Protein AF-A0A1M4TNA3-F1 (afdb_monomer_lite)

Secondary structure (DSSP, 8-state):
-PPPPP---TT----TTSPPEE--TT---SS--GGG-EEPPHHHHHHHHHHHHHHTTTT----HHHHHHHHHHHTT------

Foldseek 3Di:
DDDDDDEDCPLPDPDLQDADWDADPPDDDDDYCNVRTDRQDLVNQLVVLVVVQVVCVVPDHDDNVNSNVVSVVSVVRGPPDD

pLDDT: mean 73.23, std 9.73, range [37.88, 85.44]

Sequence (82 aa):
MAQRQDLTLKDVNFNCGGTVPYLDINYQQEGSVAGAFMPLSAEQNRQVLAQSARESRSHIHIPETSLQAAAQYFGQATCAGK

Structure (mmCIF, N/CA/C/O backbone):
data_AF-A0A1M4TNA3-F1
#
_entry.id   AF-A0A1M4TNA3-F1
#
loop_
_atom_site.group_PDB
_atom_site.id
_atom_site.type_symbol
_atom_site.label_atom_id
_atom_site.label_alt_id
_atom_site.label_comp_id
_atom_site.label_asym_id
_atom_site.label_entity_id
_atom_site.label_seq_id
_atom_site.pdbx_PDB_ins_code
_atom_site.Cartn_x
_atom_site.Cartn_y
_atom_site.Cartn_z
_atom_site.occupancy
_atom_site.B_iso_or_equiv
_atom_site.auth_seq_id
_atom_site.auth_comp_id
_atom_site.auth_asym_id
_atom_site.auth_atom_id
_atom_site.pdbx_PDB_model_num
ATOM 1 N N . MET A 1 1 ? -29.844 -18.368 7.060 1.00 43.91 1 MET A N 1
ATOM 2 C CA . MET A 1 1 ? -29.970 -16.962 6.622 1.00 43.91 1 MET A CA 1
ATOM 3 C C . MET A 1 1 ? -28.619 -16.309 6.850 1.00 43.91 1 MET A C 1
ATOM 5 O O . MET A 1 1 ? -28.161 -16.343 7.983 1.00 43.91 1 MET A O 1
ATOM 9 N N . ALA A 1 2 ? -27.937 -15.830 5.807 1.00 60.25 2 ALA A N 1
ATOM 10 C CA . ALA A 1 2 ? -26.685 -15.095 5.990 1.00 60.25 2 ALA A CA 1
ATOM 11 C C . ALA A 1 2 ? -27.031 -13.691 6.498 1.00 60.25 2 ALA A C 1
ATOM 13 O O . ALA A 1 2 ? -27.795 -12.973 5.852 1.00 60.25 2 ALA A O 1
ATOM 14 N N . GLN A 1 3 ? -26.549 -13.338 7.685 1.00 65.12 3 GLN A N 1
ATOM 15 C CA . GLN A 1 3 ? -26.770 -12.019 8.258 1.00 65.12 3 GLN A CA 1
ATOM 16 C C . GLN A 1 3 ? -25.953 -10.997 7.465 1.00 65.12 3 GLN A C 1
ATOM 18 O O . GLN A 1 3 ? -24.750 -11.170 7.277 1.00 65.12 3 GLN A O 1
ATOM 23 N N . ARG A 1 4 ? -26.618 -9.955 6.958 1.00 64.62 4 ARG A N 1
ATOM 24 C CA . ARG A 1 4 ? -25.950 -8.845 6.277 1.00 64.62 4 ARG A CA 1
ATOM 25 C C . ARG A 1 4 ? -25.100 -8.098 7.303 1.00 64.62 4 ARG A C 1
ATOM 27 O O . ARG A 1 4 ? -25.620 -7.679 8.333 1.00 64.62 4 ARG A O 1
ATOM 34 N N . GLN A 1 5 ? -23.809 -7.975 7.022 1.00 64.62 5 GLN A N 1
ATOM 35 C CA . GLN A 1 5 ? -22.876 -7.185 7.818 1.00 64.62 5 GLN A CA 1
ATOM 36 C C . GLN A 1 5 ? -22.760 -5.800 7.179 1.00 64.62 5 GLN A C 1
ATOM 38 O O . GLN A 1 5 ? -22.542 -5.697 5.970 1.00 64.62 5 GLN A O 1
ATOM 43 N N . ASP A 1 6 ? -22.938 -4.750 7.976 1.00 67.62 6 ASP A N 1
ATOM 44 C CA . ASP A 1 6 ? -22.814 -3.368 7.519 1.00 67.62 6 ASP A CA 1
ATOM 45 C C . ASP A 1 6 ? -21.425 -2.827 7.883 1.00 67.62 6 ASP A C 1
ATOM 47 O O . ASP A 1 6 ? -21.015 -2.853 9.042 1.00 67.62 6 ASP A O 1
ATOM 51 N N . LEU A 1 7 ? -20.698 -2.337 6.875 1.00 67.94 7 LEU A N 1
ATOM 52 C CA . LEU A 1 7 ? -19.364 -1.753 7.012 1.00 67.94 7 LEU A CA 1
ATOM 53 C C . LEU A 1 7 ? -19.466 -0.226 6.905 1.00 67.94 7 LEU A C 1
ATOM 55 O O . LEU A 1 7 ? -19.932 0.289 5.888 1.00 67.94 7 LEU A O 1
ATOM 59 N N . THR A 1 8 ? -19.004 0.508 7.920 1.00 70.25 8 THR A N 1
ATOM 60 C CA . THR A 1 8 ? -18.882 1.974 7.854 1.00 70.25 8 THR A CA 1
ATOM 61 C C . THR A 1 8 ? -17.429 2.391 7.649 1.00 70.25 8 THR A C 1
ATOM 63 O O . THR A 1 8 ? -16.545 1.987 8.399 1.00 70.25 8 THR A O 1
ATOM 66 N N . LEU A 1 9 ? -17.191 3.223 6.631 1.00 72.69 9 LEU A N 1
ATOM 67 C CA . LEU A 1 9 ? -15.881 3.804 6.303 1.00 72.69 9 LEU A CA 1
ATOM 68 C C . LEU A 1 9 ? -15.815 5.306 6.611 1.00 72.69 9 LEU A C 1
ATOM 70 O O . LEU A 1 9 ? -14.898 5.989 6.168 1.00 72.69 9 LEU A O 1
ATOM 74 N N . LYS A 1 10 ? -16.803 5.837 7.341 1.00 73.69 10 LYS A N 1
ATOM 75 C CA . LYS A 1 10 ? -16.975 7.279 7.576 1.00 73.69 10 LYS A CA 1
ATOM 76 C C . LYS A 1 10 ? -15.737 7.950 8.184 1.00 73.69 10 LYS A C 1
ATOM 78 O O . LYS A 1 10 ? -15.454 9.096 7.852 1.00 73.69 10 LYS A O 1
ATOM 83 N N . ASP A 1 11 ? -15.021 7.233 9.045 1.00 72.00 11 ASP A N 1
ATOM 84 C CA . ASP A 1 11 ? -13.869 7.760 9.781 1.00 72.00 11 ASP A CA 1
ATOM 85 C C . ASP A 1 11 ? -12.523 7.356 9.146 1.00 72.00 11 ASP A C 1
ATOM 87 O O . ASP A 1 11 ? -11.462 7.610 9.715 1.00 72.00 11 ASP A O 1
ATOM 91 N N . VAL A 1 12 ? -12.541 6.729 7.961 1.00 71.12 12 VAL A N 1
ATOM 92 C CA . VAL A 1 12 ? -11.322 6.361 7.232 1.00 71.12 12 VAL A CA 1
ATOM 93 C C . VAL A 1 12 ? -10.864 7.545 6.387 1.00 71.12 12 VAL A C 1
ATOM 95 O O . VAL A 1 12 ? -11.560 7.996 5.478 1.00 71.12 12 VAL A O 1
ATOM 98 N N . ASN A 1 13 ? -9.669 8.050 6.682 1.00 70.56 13 ASN A N 1
ATOM 99 C CA . ASN A 1 13 ? -9.075 9.147 5.933 1.00 70.56 13 ASN A CA 1
ATOM 100 C C . ASN A 1 13 ? -8.297 8.614 4.720 1.00 70.56 13 ASN A C 1
ATOM 102 O O . ASN A 1 13 ? -7.214 8.055 4.872 1.00 70.56 13 ASN A O 1
ATOM 106 N N . PHE A 1 14 ? -8.832 8.834 3.519 1.00 71.25 14 PHE A N 1
ATOM 107 C CA . PHE A 1 14 ? -8.183 8.487 2.248 1.00 71.25 14 PHE A CA 1
ATOM 108 C C . PHE A 1 14 ? -7.303 9.616 1.689 1.00 71.25 14 PHE A C 1
ATOM 110 O O . PHE A 1 14 ? -7.003 9.642 0.495 1.00 71.25 14 PHE A O 1
ATOM 117 N N . ASN A 1 15 ? -6.890 10.575 2.524 1.00 69.88 15 ASN A N 1
ATOM 118 C CA . ASN A 1 15 ? -5.975 11.617 2.088 1.00 69.88 15 ASN A CA 1
ATOM 119 C C . ASN A 1 15 ? -4.642 11.019 1.648 1.00 69.88 15 ASN A C 1
ATOM 121 O O . ASN A 1 15 ? -4.018 10.220 2.339 1.00 69.88 15 ASN A O 1
ATOM 125 N N . CYS A 1 16 ? -4.174 11.528 0.518 1.00 60.47 16 CYS A N 1
ATOM 126 C CA . CYS A 1 16 ? -2.951 11.115 -0.150 1.00 60.47 16 CYS A CA 1
ATOM 127 C C . CYS A 1 16 ? -1.700 11.209 0.769 1.00 60.47 16 CYS A C 1
ATOM 129 O O . CYS A 1 16 ? -0.758 10.440 0.640 1.00 60.47 16 CYS A O 1
ATOM 131 N N . GLY A 1 17 ? -1.681 12.122 1.746 1.00 56.91 17 GLY A N 1
ATOM 132 C CA . GLY A 1 17 ? -0.562 12.258 2.692 1.00 56.91 17 GLY A CA 1
ATOM 133 C C . GLY A 1 17 ? -0.493 11.195 3.801 1.00 56.91 17 GLY A C 1
ATOM 134 O O . GLY A 1 17 ? 0.457 11.213 4.579 1.00 56.91 17 GLY A O 1
ATOM 135 N N . GLY A 1 18 ? -1.497 10.321 3.919 1.00 60.59 18 GLY A N 1
ATOM 136 C CA . GLY A 1 18 ? -1.563 9.274 4.939 1.00 60.59 18 GLY A CA 1
ATOM 137 C C . GLY A 1 18 ? -1.092 7.913 4.431 1.00 60.59 18 GLY A C 1
ATOM 138 O O . GLY A 1 18 ? -1.059 7.649 3.231 1.00 60.59 18 GLY A O 1
ATOM 139 N N . THR A 1 19 ? -0.747 7.017 5.354 1.00 64.81 19 THR A N 1
ATOM 140 C CA . THR A 1 19 ? -0.465 5.623 5.003 1.00 64.81 19 THR A CA 1
ATOM 141 C C . THR A 1 19 ? -1.730 4.946 4.484 1.00 64.81 19 THR A C 1
ATOM 143 O O . THR A 1 19 ? -2.795 5.108 5.079 1.00 64.81 19 THR A O 1
ATOM 146 N N . VAL A 1 20 ? -1.615 4.165 3.403 1.00 69.31 20 VAL A N 1
ATOM 147 C CA . VAL A 1 20 ? -2.755 3.438 2.826 1.00 69.31 20 VAL A CA 1
ATOM 148 C C . VAL A 1 20 ? -3.358 2.506 3.888 1.00 69.31 20 VAL A C 1
ATOM 150 O O . VAL A 1 20 ? -2.643 1.631 4.395 1.00 69.31 20 VAL A O 1
ATOM 153 N N . PRO A 1 21 ? -4.645 2.686 4.238 1.00 72.25 21 PRO A N 1
ATOM 154 C CA . PRO A 1 21 ? -5.298 1.880 5.254 1.00 72.25 21 PRO A CA 1
ATOM 155 C C . PRO A 1 21 ? -5.624 0.486 4.696 1.00 72.25 21 PRO A C 1
ATOM 157 O O . PRO A 1 21 ? -6.204 0.344 3.621 1.00 72.25 21 PRO A O 1
ATOM 160 N N . TYR A 1 22 ? -5.256 -0.548 5.444 1.00 77.12 22 TYR A N 1
ATOM 161 C CA . TYR A 1 22 ? -5.501 -1.962 5.176 1.00 77.12 22 TYR A CA 1
ATOM 162 C C . TYR A 1 22 ? -6.391 -2.550 6.270 1.00 77.12 22 TYR A C 1
ATOM 164 O O . TYR A 1 22 ? -6.154 -2.315 7.453 1.00 77.12 22 TYR A O 1
ATOM 172 N N . LEU A 1 23 ? -7.386 -3.344 5.877 1.00 78.25 23 LEU A N 1
ATOM 173 C CA . LEU A 1 23 ? -8.227 -4.116 6.786 1.00 78.25 23 LEU A CA 1
ATOM 174 C C . LEU A 1 23 ? -8.102 -5.594 6.425 1.00 78.25 23 LEU A C 1
ATOM 176 O O . LEU A 1 23 ? -8.338 -5.973 5.277 1.00 78.25 23 LEU A O 1
ATOM 180 N N . ASP A 1 24 ? -7.757 -6.427 7.403 1.00 76.75 24 ASP A N 1
ATOM 181 C CA . ASP A 1 24 ? -7.840 -7.874 7.234 1.00 76.75 24 ASP A CA 1
ATOM 182 C C . ASP A 1 24 ? -9.309 -8.299 7.305 1.00 76.75 24 ASP A C 1
ATOM 184 O O . ASP A 1 24 ? -9.972 -8.111 8.319 1.00 76.75 24 ASP A O 1
ATOM 188 N N . ILE A 1 25 ? -9.826 -8.886 6.229 1.00 75.50 25 ILE A N 1
ATOM 189 C CA . ILE A 1 25 ? -11.216 -9.359 6.156 1.00 75.50 25 ILE A CA 1
ATOM 190 C C . ILE A 1 25 ? -11.499 -10.548 7.086 1.00 75.50 25 ILE A C 1
ATOM 192 O O . ILE A 1 25 ? -12.659 -10.861 7.342 1.00 75.50 25 ILE A O 1
ATOM 196 N N . ASN A 1 26 ? -10.456 -11.213 7.58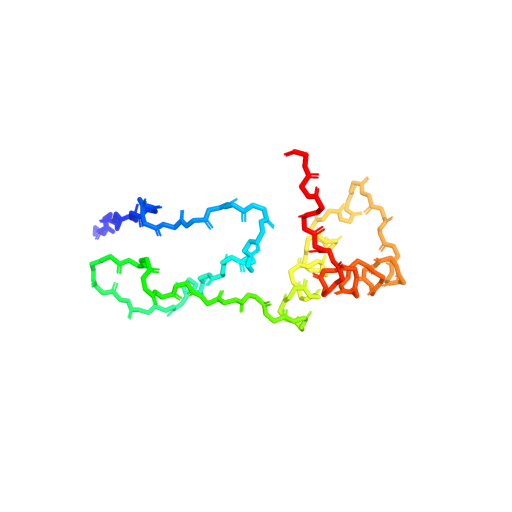8 1.00 78.75 26 ASN A N 1
ATOM 197 C CA . ASN A 1 26 ? -10.575 -12.265 8.595 1.00 78.75 26 ASN A CA 1
ATOM 198 C C . ASN A 1 26 ? -10.594 -11.695 10.020 1.00 78.75 26 ASN A C 1
ATOM 200 O O . ASN A 1 26 ? -10.800 -12.445 10.976 1.00 78.75 26 ASN A O 1
ATOM 204 N N . TYR A 1 27 ? -10.375 -10.385 10.177 1.00 74.75 27 TYR A N 1
ATOM 205 C CA . TYR A 1 27 ? -10.477 -9.713 11.459 1.00 74.75 27 TYR A CA 1
ATOM 206 C C . TYR A 1 27 ? -11.937 -9.673 11.909 1.00 74.75 27 TYR A C 1
ATOM 208 O O . TYR A 1 27 ? -12.799 -9.077 11.263 1.00 74.75 27 TYR A O 1
ATOM 216 N N . GLN A 1 28 ? -12.221 -10.334 13.029 1.00 76.00 28 GLN A N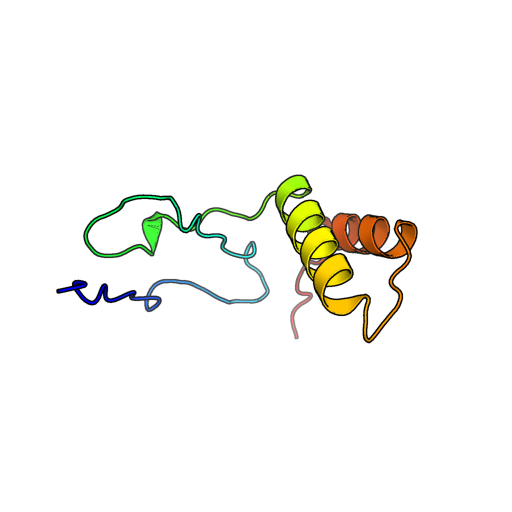 1
ATOM 217 C CA . GLN A 1 28 ? -13.557 -10.368 13.608 1.00 76.00 28 GLN A CA 1
ATOM 218 C C . GLN A 1 28 ? -13.729 -9.191 14.565 1.00 76.00 28 GLN A C 1
ATOM 220 O O . GLN A 1 28 ? -13.107 -9.147 15.625 1.00 76.00 28 GLN A O 1
ATOM 225 N N . GLN A 1 29 ? -14.598 -8.254 14.197 1.00 71.50 29 GLN A N 1
ATOM 226 C CA . GLN A 1 29 ? -15.004 -7.153 15.060 1.00 71.50 29 GLN A CA 1
ATOM 227 C C . GLN A 1 29 ? -16.501 -6.887 14.909 1.00 71.50 29 GLN A C 1
ATOM 229 O O . GLN A 1 29 ? -17.038 -6.893 13.803 1.00 71.50 29 GLN A O 1
ATOM 234 N N . GLU A 1 30 ? -17.168 -6.615 16.027 1.00 72.69 30 GLU A N 1
ATOM 235 C CA . GLU A 1 30 ? -18.542 -6.121 16.043 1.00 72.69 30 GLU A CA 1
ATOM 236 C C . GLU A 1 30 ? -18.545 -4.583 16.096 1.00 72.69 30 GLU A C 1
ATOM 238 O O . GLU A 1 30 ? -17.849 -3.972 16.911 1.00 72.69 30 GLU A O 1
ATOM 243 N N . GLY A 1 31 ? -19.327 -3.938 15.224 1.00 71.81 31 GLY A N 1
ATOM 244 C CA . GLY A 1 31 ? -19.456 -2.477 15.172 1.00 71.81 31 GLY A CA 1
ATOM 245 C C . GLY A 1 31 ? -18.520 -1.792 14.166 1.00 71.81 31 GLY A C 1
ATOM 246 O O . GLY A 1 31 ? -18.301 -2.289 13.066 1.00 71.81 31 GLY A O 1
ATOM 247 N N . SER A 1 32 ? -18.025 -0.594 14.501 1.00 71.69 32 SER A N 1
ATOM 248 C CA . SER A 1 32 ? -17.209 0.216 13.580 1.00 71.69 32 SER A CA 1
ATOM 249 C C . SER A 1 32 ? -15.809 -0.372 13.381 1.00 71.69 32 SER A C 1
ATOM 251 O O . SER A 1 32 ? -15.039 -0.479 14.334 1.00 71.69 32 SER A O 1
ATOM 253 N N . VAL A 1 33 ? -15.449 -0.660 12.128 1.00 74.00 33 VAL A N 1
ATOM 254 C CA . VAL A 1 33 ? -14.119 -1.161 11.727 1.00 74.00 33 VAL A CA 1
ATOM 255 C C . VAL A 1 33 ? -13.075 -0.059 11.541 1.00 74.00 33 VAL A C 1
ATOM 257 O O . VAL A 1 33 ? -11.927 -0.350 11.220 1.00 74.00 33 VAL A O 1
ATOM 260 N N . ALA A 1 34 ? -13.442 1.216 11.709 1.00 71.19 34 ALA A N 1
ATOM 261 C CA . ALA A 1 34 ? -12.541 2.333 11.424 1.00 71.19 34 ALA A CA 1
ATOM 262 C C . ALA A 1 34 ? -11.227 2.266 12.228 1.00 71.19 34 ALA A C 1
ATOM 264 O O . ALA A 1 34 ? -10.173 2.621 11.710 1.00 71.19 34 ALA A O 1
ATOM 265 N N . GLY A 1 35 ? -11.277 1.753 13.463 1.00 70.12 35 GLY A N 1
ATOM 266 C CA . GLY A 1 35 ? -10.094 1.549 14.309 1.00 70.12 35 GLY A CA 1
ATOM 267 C C . GLY A 1 35 ? -9.267 0.301 13.979 1.00 70.12 35 GLY A C 1
ATOM 268 O O . GLY A 1 35 ? -8.164 0.163 14.497 1.00 70.12 35 GLY A O 1
ATOM 269 N N . ALA A 1 36 ? -9.778 -0.600 13.137 1.00 74.56 36 ALA A N 1
ATOM 270 C CA . ALA A 1 36 ? -9.090 -1.827 12.735 1.00 74.56 36 ALA A CA 1
ATOM 271 C C . ALA A 1 36 ? -8.240 -1.656 11.470 1.00 74.56 36 ALA A C 1
ATOM 273 O O . ALA A 1 36 ? -7.495 -2.564 11.099 1.00 74.56 36 ALA A O 1
ATOM 274 N N . PHE A 1 37 ? -8.331 -0.501 10.805 1.00 77.00 37 PHE A N 1
ATOM 275 C CA . PHE A 1 37 ? -7.461 -0.199 9.680 1.00 77.00 37 PHE A CA 1
ATOM 276 C C . PHE A 1 37 ? -6.026 -0.003 10.162 1.00 77.00 37 PHE A C 1
ATOM 278 O O . PHE A 1 37 ? -5.731 0.862 10.987 1.00 77.00 37 PHE A O 1
ATOM 285 N N . MET A 1 38 ? -5.122 -0.798 9.607 1.00 76.06 38 MET A N 1
ATOM 286 C CA . MET A 1 38 ? -3.692 -0.717 9.857 1.00 76.06 38 MET A CA 1
ATOM 287 C C . MET A 1 38 ? -2.973 -0.186 8.620 1.00 76.06 38 MET A C 1
ATOM 289 O O . MET A 1 38 ? -3.450 -0.377 7.504 1.00 76.06 38 MET A O 1
ATOM 293 N N . PRO A 1 39 ? -1.805 0.448 8.767 1.00 73.50 39 PRO A N 1
ATOM 294 C CA . PRO A 1 39 ? -0.961 0.740 7.619 1.00 73.50 39 PRO A CA 1
ATOM 295 C C . PRO A 1 39 ? -0.549 -0.555 6.906 1.00 73.50 39 PRO A C 1
ATOM 297 O O . PRO A 1 39 ? -0.096 -1.508 7.544 1.00 73.50 39 PRO A O 1
ATOM 300 N N . LEU A 1 40 ? -0.672 -0.581 5.578 1.00 75.75 40 LEU A N 1
ATOM 301 C CA . LEU A 1 40 ? -0.174 -1.691 4.768 1.00 75.75 40 LEU A CA 1
ATOM 302 C C . LEU A 1 40 ? 1.363 -1.751 4.857 1.00 75.75 40 LEU A C 1
ATOM 304 O O . LEU A 1 40 ? 2.051 -0.778 4.544 1.00 75.75 40 LEU A O 1
ATOM 308 N N . SER A 1 41 ? 1.921 -2.887 5.280 1.00 76.94 41 SER A N 1
ATOM 309 C CA . SER A 1 41 ? 3.377 -3.086 5.273 1.00 76.94 41 SER A CA 1
ATOM 310 C C . SER A 1 41 ? 3.915 -3.294 3.851 1.00 76.94 41 SER A C 1
ATOM 312 O O . SER A 1 41 ? 3.185 -3.700 2.945 1.00 76.94 41 SER A O 1
ATOM 314 N N . ALA A 1 42 ? 5.220 -3.079 3.649 1.00 76.50 42 ALA A N 1
ATOM 315 C CA . ALA A 1 42 ? 5.859 -3.289 2.346 1.00 76.50 42 ALA A CA 1
ATOM 316 C C . ALA A 1 42 ? 5.684 -4.729 1.821 1.00 76.50 42 ALA A C 1
ATOM 318 O O . ALA A 1 42 ? 5.454 -4.934 0.629 1.00 76.50 42 ALA A O 1
ATOM 319 N N . GLU A 1 43 ? 5.742 -5.724 2.712 1.00 80.31 43 GLU A N 1
ATOM 320 C CA . GLU A 1 43 ? 5.558 -7.131 2.344 1.00 80.31 43 GLU A CA 1
ATOM 321 C C . GLU A 1 43 ? 4.101 -7.441 1.979 1.00 80.31 43 GLU A C 1
ATOM 323 O O . GLU A 1 43 ? 3.849 -8.092 0.966 1.00 80.31 43 GLU A O 1
ATOM 328 N N . GLN A 1 44 ? 3.129 -6.915 2.732 1.00 79.44 44 GLN A N 1
ATOM 329 C CA .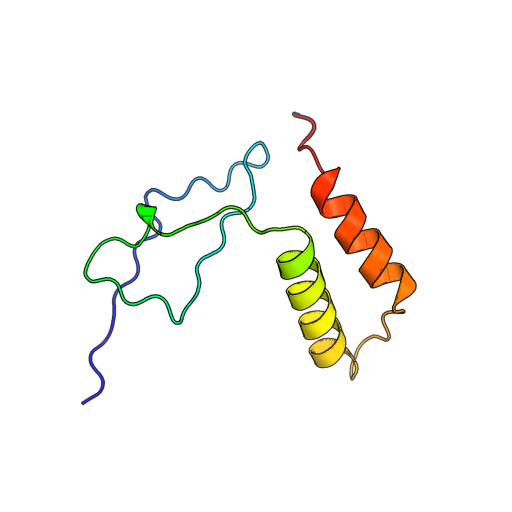 GLN A 1 44 ? 1.710 -7.060 2.387 1.00 79.44 44 GLN A CA 1
ATOM 330 C C . GLN A 1 44 ? 1.385 -6.380 1.052 1.00 79.44 44 GLN A C 1
ATOM 332 O O . GLN A 1 44 ? 0.701 -6.963 0.214 1.00 79.44 44 GLN A O 1
ATOM 337 N N . ASN A 1 45 ? 1.936 -5.191 0.796 1.00 81.38 45 ASN A N 1
ATOM 338 C CA . ASN A 1 45 ? 1.780 -4.514 -0.490 1.00 81.38 45 ASN A CA 1
ATOM 339 C C . ASN A 1 45 ? 2.349 -5.343 -1.652 1.00 81.38 45 ASN A C 1
ATOM 341 O O . ASN A 1 45 ? 1.706 -5.494 -2.691 1.00 81.38 45 ASN A O 1
ATOM 345 N N . ARG A 1 46 ? 3.526 -5.953 -1.463 1.00 82.75 46 ARG A N 1
ATOM 346 C CA . ARG A 1 46 ? 4.121 -6.863 -2.452 1.00 82.75 46 ARG A CA 1
ATOM 347 C C . ARG A 1 46 ? 3.206 -8.050 -2.754 1.00 82.75 46 ARG A C 1
ATOM 349 O O . ARG A 1 46 ? 3.059 -8.420 -3.918 1.00 82.75 46 ARG A O 1
ATOM 356 N N . GLN A 1 47 ? 2.580 -8.632 -1.734 1.00 84.69 47 GLN A N 1
ATOM 357 C CA . GLN A 1 47 ? 1.654 -9.755 -1.896 1.00 84.69 47 GLN A CA 1
ATOM 358 C C . GLN A 1 47 ? 0.391 -9.353 -2.666 1.00 84.69 47 GLN A C 1
ATOM 360 O O . GLN A 1 47 ? -0.003 -10.074 -3.584 1.00 84.69 47 GLN A O 1
ATOM 365 N N . VAL A 1 48 ? -0.187 -8.185 -2.365 1.00 83.62 48 VAL A N 1
ATOM 366 C CA . VAL A 1 48 ? -1.339 -7.630 -3.100 1.00 83.62 48 VAL A CA 1
ATOM 367 C C . VAL A 1 48 ? -0.990 -7.398 -4.573 1.00 83.62 48 VAL A C 1
ATOM 369 O O . VAL A 1 48 ? -1.744 -7.804 -5.460 1.00 83.62 48 VAL A O 1
ATOM 372 N N . LEU A 1 49 ? 0.179 -6.816 -4.856 1.00 84.31 49 LEU A N 1
ATOM 373 C CA . LEU A 1 49 ? 0.661 -6.603 -6.224 1.00 84.31 49 LEU A CA 1
ATOM 374 C C . LEU A 1 49 ? 0.876 -7.930 -6.963 1.00 84.31 49 LEU A C 1
ATOM 376 O O . LEU A 1 49 ? 0.448 -8.079 -8.108 1.00 84.31 49 LEU A O 1
ATOM 380 N N . ALA A 1 50 ? 1.494 -8.915 -6.308 1.00 84.44 50 ALA A N 1
ATOM 381 C CA . ALA A 1 50 ? 1.720 -10.235 -6.887 1.00 84.44 50 ALA A CA 1
ATOM 382 C C . ALA A 1 50 ? 0.404 -10.968 -7.180 1.00 84.44 50 ALA A C 1
ATOM 384 O O . ALA A 1 50 ? 0.263 -11.588 -8.234 1.00 84.44 50 ALA A O 1
ATOM 385 N N . GLN A 1 51 ? -0.576 -10.885 -6.278 1.00 85.44 51 GLN A N 1
ATOM 386 C CA . GLN A 1 51 ? -1.910 -11.427 -6.511 1.00 85.44 51 GLN A CA 1
ATOM 387 C C . GLN A 1 51 ? -2.597 -10.736 -7.693 1.00 85.44 51 GLN A C 1
ATOM 389 O O . GLN A 1 51 ? -3.009 -11.425 -8.623 1.00 85.44 51 GLN A O 1
ATOM 394 N N . SER A 1 52 ? -2.616 -9.403 -7.713 1.00 83.94 52 SER A N 1
ATOM 395 C CA . SER A 1 52 ? -3.210 -8.614 -8.801 1.00 83.94 52 SER A CA 1
ATOM 396 C C . SER A 1 52 ? -2.585 -8.952 -10.160 1.00 83.94 52 SER A C 1
ATOM 398 O O . SER A 1 52 ? -3.284 -9.085 -11.164 1.00 83.94 52 SER A O 1
ATOM 400 N N . ALA A 1 53 ? -1.266 -9.160 -10.199 1.00 84.81 53 ALA A N 1
ATOM 401 C CA . ALA A 1 53 ? -0.555 -9.573 -11.404 1.00 84.81 53 ALA A CA 1
ATOM 402 C C . ALA A 1 53 ? -0.894 -11.001 -11.847 1.00 84.81 53 ALA A C 1
ATOM 404 O O . ALA A 1 53 ? -1.003 -11.254 -13.045 1.00 84.81 53 ALA A O 1
ATOM 405 N N . ARG A 1 54 ? -1.082 -11.937 -10.905 1.00 85.44 54 ARG A N 1
ATOM 406 C CA . ARG A 1 54 ? -1.544 -13.299 -11.220 1.00 85.44 54 ARG A CA 1
ATOM 407 C C . ARG A 1 54 ? -2.954 -13.286 -11.798 1.00 85.44 54 ARG A C 1
ATOM 409 O O . ARG A 1 54 ? -3.184 -13.944 -12.808 1.00 85.44 54 ARG A O 1
ATOM 416 N N . GLU A 1 55 ? -3.858 -12.523 -11.192 1.00 84.94 55 GLU A N 1
ATOM 417 C CA . GLU A 1 55 ? -5.248 -12.379 -11.642 1.00 84.94 55 GLU A CA 1
ATOM 418 C C . GLU A 1 55 ? -5.335 -11.685 -13.008 1.00 84.94 55 GLU A C 1
ATOM 420 O O . GLU A 1 55 ? -6.140 -12.066 -13.852 1.00 84.94 55 GLU A O 1
ATOM 425 N N . SER A 1 56 ? -4.440 -10.732 -13.275 1.00 83.00 56 SER A N 1
ATOM 426 C CA . SER A 1 56 ? -4.392 -9.998 -14.546 1.00 83.00 56 SER A CA 1
ATOM 427 C C . SER A 1 56 ? -3.611 -10.716 -15.652 1.00 83.00 56 SER A C 1
ATOM 429 O O . SER A 1 56 ? -3.559 -10.218 -16.777 1.00 83.00 56 SER A O 1
ATOM 431 N N . ARG A 1 57 ? -2.996 -11.877 -15.377 1.00 79.06 57 ARG A N 1
ATOM 432 C CA . ARG A 1 57 ? -2.029 -12.529 -16.282 1.00 79.06 57 ARG A CA 1
ATOM 433 C C . ARG A 1 57 ? -2.625 -12.952 -17.626 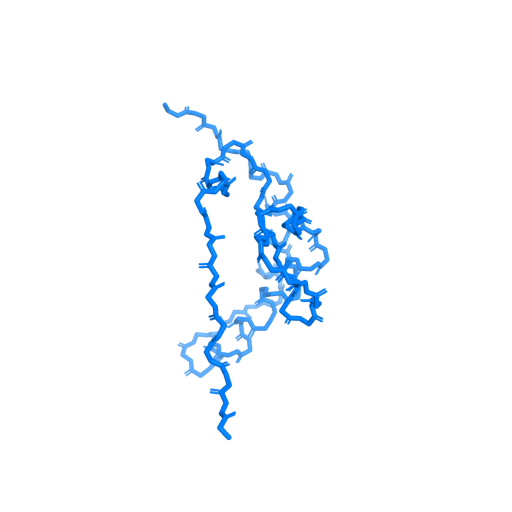1.00 79.06 57 ARG A C 1
ATOM 435 O O . ARG A 1 57 ? -1.892 -13.040 -18.608 1.00 79.06 57 ARG A O 1
ATOM 442 N N . SER A 1 58 ? -3.934 -13.198 -17.679 1.00 83.00 58 SER A N 1
ATOM 443 C CA . SER A 1 58 ? -4.671 -13.477 -18.921 1.00 83.00 58 SER A CA 1
ATOM 444 C C . SER A 1 58 ? -4.790 -12.262 -19.845 1.00 83.00 58 SER A C 1
ATOM 446 O O . SER A 1 58 ? -5.062 -12.430 -21.030 1.00 83.00 58 SER A O 1
ATOM 448 N N . HIS A 1 59 ? -4.595 -11.052 -19.320 1.00 81.50 59 HIS A N 1
ATOM 449 C CA . HIS A 1 59 ? -4.788 -9.796 -20.044 1.00 81.50 59 HIS A CA 1
ATOM 450 C C . HIS A 1 59 ? -3.488 -9.012 -20.215 1.00 81.50 59 HIS A C 1
ATOM 452 O O . HIS A 1 59 ? -3.302 -8.352 -21.234 1.00 81.50 59 HIS A O 1
ATOM 458 N N . ILE A 1 60 ? -2.587 -9.071 -19.231 1.00 80.44 60 ILE A N 1
ATOM 459 C CA . ILE A 1 60 ? -1.344 -8.301 -19.205 1.00 80.44 60 ILE A CA 1
ATOM 460 C C . ILE A 1 60 ? -0.253 -9.145 -18.544 1.00 80.44 60 ILE A C 1
ATOM 462 O O . ILE A 1 60 ? -0.435 -9.687 -17.454 1.00 80.44 60 ILE A O 1
ATOM 466 N N . HIS A 1 61 ? 0.914 -9.229 -19.182 1.00 80.12 61 HIS A N 1
ATOM 467 C CA . HIS A 1 61 ? 2.092 -9.814 -18.554 1.00 80.12 61 HIS A CA 1
ATOM 468 C C . HIS A 1 61 ? 2.852 -8.745 -17.763 1.00 80.12 61 HIS A C 1
ATOM 470 O O . HIS A 1 61 ? 3.379 -7.801 -18.348 1.00 80.12 61 HIS A O 1
ATOM 476 N N . ILE A 1 62 ? 2.919 -8.905 -16.439 1.00 80.06 62 ILE A N 1
ATOM 477 C CA . ILE A 1 62 ? 3.690 -8.027 -15.552 1.00 80.06 62 ILE A CA 1
ATOM 478 C C . ILE A 1 62 ? 4.953 -8.783 -15.099 1.00 80.06 62 ILE A C 1
ATOM 480 O O . ILE A 1 62 ? 4.819 -9.833 -14.463 1.00 80.06 62 ILE A O 1
ATOM 484 N N . PRO A 1 63 ? 6.169 -8.294 -15.411 1.00 84.81 63 PRO A N 1
ATOM 485 C CA . PRO A 1 63 ? 7.415 -8.908 -14.952 1.00 84.81 63 PRO A CA 1
ATOM 486 C C . PRO A 1 63 ? 7.561 -8.835 -13.425 1.00 84.81 63 PRO A C 1
ATOM 488 O O . PRO A 1 63 ? 7.173 -7.840 -12.811 1.00 84.81 63 PRO A O 1
ATOM 491 N N . GLU A 1 64 ? 8.207 -9.829 -12.803 1.00 80.56 64 GLU A N 1
ATOM 492 C CA . GLU A 1 64 ? 8.487 -9.797 -11.353 1.00 80.56 64 GLU A CA 1
ATOM 493 C C . GLU A 1 64 ? 9.321 -8.582 -10.932 1.00 80.56 64 GLU A C 1
ATOM 495 O O . GLU A 1 64 ? 9.084 -8.002 -9.873 1.00 80.56 64 GLU A O 1
ATOM 500 N N . THR A 1 65 ? 10.252 -8.140 -11.779 1.00 83.50 65 THR A N 1
ATOM 501 C CA . THR A 1 65 ? 11.066 -6.944 -11.526 1.00 83.50 65 THR A CA 1
ATOM 502 C C . THR A 1 65 ? 10.212 -5.681 -11.412 1.00 83.50 65 THR A C 1
ATOM 504 O O . THR A 1 65 ? 10.482 -4.830 -10.565 1.00 83.50 65 THR A O 1
ATOM 507 N N . SER A 1 66 ? 9.137 -5.574 -12.199 1.00 83.38 66 SER A N 1
ATOM 508 C CA . SER A 1 66 ? 8.177 -4.470 -12.112 1.00 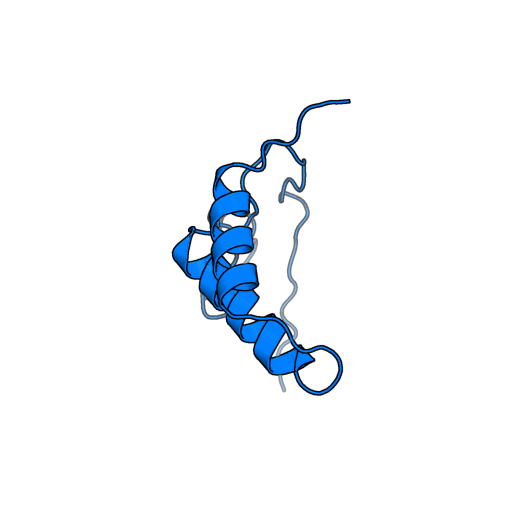83.38 66 SER A CA 1
ATOM 509 C C . SER A 1 66 ? 7.360 -4.522 -10.821 1.00 83.38 66 SER A C 1
ATOM 511 O O . SER A 1 66 ? 7.101 -3.477 -10.229 1.00 83.38 66 SER A O 1
ATOM 513 N N . LEU A 1 67 ? 7.005 -5.718 -10.339 1.00 80.75 67 LEU A N 1
ATOM 514 C CA . LEU A 1 67 ? 6.318 -5.884 -9.052 1.00 80.75 67 LEU A CA 1
ATOM 515 C C . LEU A 1 67 ? 7.214 -5.488 -7.879 1.00 80.75 67 LEU A C 1
ATOM 517 O O . LEU A 1 67 ? 6.761 -4.818 -6.952 1.00 80.75 67 LEU A O 1
ATOM 521 N N . GLN A 1 68 ? 8.495 -5.854 -7.935 1.00 79.75 68 GLN A N 1
ATOM 522 C CA . GLN A 1 68 ? 9.470 -5.483 -6.916 1.00 79.75 68 GLN A CA 1
ATOM 523 C C . GLN A 1 68 ? 9.716 -3.969 -6.892 1.00 79.75 68 GLN A C 1
ATOM 525 O O . GLN A 1 68 ? 9.716 -3.371 -5.817 1.00 79.75 68 GLN A O 1
ATOM 530 N N . ALA A 1 69 ? 9.849 -3.337 -8.062 1.00 80.19 69 ALA A N 1
ATOM 531 C CA . ALA A 1 69 ? 9.980 -1.886 -8.172 1.00 80.19 69 ALA A CA 1
ATOM 532 C C . ALA A 1 69 ? 8.728 -1.152 -7.658 1.00 80.19 69 ALA A C 1
ATOM 534 O O . ALA A 1 69 ? 8.849 -0.180 -6.917 1.00 80.19 69 ALA A O 1
ATOM 535 N N . ALA A 1 70 ?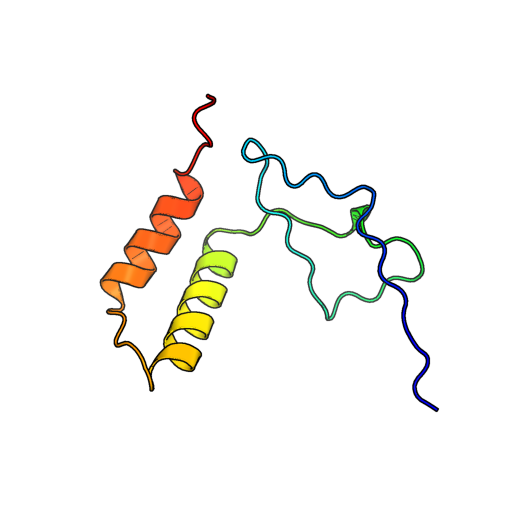 7.526 -1.643 -7.976 1.00 78.75 70 ALA A N 1
ATOM 536 C CA . ALA A 1 70 ? 6.274 -1.076 -7.475 1.00 78.75 70 ALA A CA 1
ATOM 537 C C . ALA A 1 70 ? 6.137 -1.212 -5.947 1.00 78.75 70 ALA A C 1
ATOM 539 O O . ALA A 1 70 ? 5.727 -0.267 -5.272 1.00 78.75 70 ALA A O 1
ATOM 540 N N . ALA A 1 71 ? 6.540 -2.354 -5.379 1.00 76.38 71 ALA A N 1
ATOM 541 C CA . ALA A 1 71 ? 6.552 -2.556 -3.932 1.00 76.38 71 ALA A CA 1
ATOM 542 C C . ALA A 1 71 ? 7.547 -1.624 -3.217 1.00 76.38 71 ALA A C 1
ATOM 544 O O . ALA A 1 71 ? 7.254 -1.137 -2.128 1.00 76.38 71 ALA A O 1
ATOM 545 N N . GLN A 1 72 ? 8.699 -1.337 -3.831 1.00 75.25 72 GLN A N 1
ATOM 546 C CA . GLN A 1 72 ? 9.666 -0.361 -3.316 1.00 75.25 72 GLN A CA 1
ATOM 547 C C . GLN A 1 72 ? 9.150 1.077 -3.433 1.00 75.25 72 GLN A C 1
ATOM 549 O O . GLN A 1 72 ? 9.299 1.857 -2.492 1.00 75.25 72 GLN A O 1
ATOM 554 N N . TYR A 1 73 ? 8.506 1.415 -4.554 1.00 73.06 73 TYR A N 1
ATOM 555 C CA . TYR A 1 73 ? 7.911 2.732 -4.772 1.00 73.06 73 TYR A CA 1
ATOM 556 C C . TYR A 1 73 ? 6.824 3.043 -3.741 1.00 73.06 73 TYR A C 1
ATOM 558 O O . TYR A 1 73 ? 6.739 4.174 -3.290 1.00 73.06 73 TYR A O 1
ATOM 566 N N . PHE A 1 74 ? 6.058 2.050 -3.279 1.00 72.44 74 PHE A N 1
ATOM 567 C CA . PHE A 1 74 ? 5.055 2.231 -2.221 1.00 72.44 74 PHE A CA 1
ATOM 568 C C . PHE A 1 74 ? 5.617 2.862 -0.936 1.00 72.44 74 PHE A C 1
ATOM 570 O O . PHE A 1 74 ? 4.968 3.715 -0.342 1.00 72.44 74 PHE A O 1
ATOM 577 N N . GLY A 1 75 ? 6.839 2.499 -0.528 1.00 64.06 75 GLY A N 1
ATOM 578 C CA . GLY A 1 75 ? 7.493 3.103 0.641 1.00 64.06 75 GLY A CA 1
ATOM 579 C C . GLY A 1 75 ? 8.065 4.504 0.391 1.00 64.06 75 GLY A C 1
ATOM 580 O O . GLY A 1 75 ? 8.429 5.194 1.338 1.00 64.06 75 GLY A O 1
ATOM 581 N N . GLN A 1 76 ? 8.172 4.914 -0.875 1.00 66.38 76 GLN A N 1
ATOM 582 C CA . GLN A 1 76 ? 8.750 6.191 -1.312 1.00 66.38 76 GLN A CA 1
ATOM 583 C C . GLN A 1 76 ? 7.694 7.171 -1.833 1.00 66.38 76 GLN A C 1
ATOM 585 O O . GLN A 1 76 ? 7.967 8.365 -1.944 1.00 66.38 76 GLN A O 1
ATOM 590 N N . ALA A 1 77 ? 6.505 6.668 -2.167 1.00 60.38 77 ALA A N 1
ATOM 591 C CA . ALA A 1 77 ? 5.372 7.425 -2.658 1.00 60.38 77 ALA A CA 1
ATOM 592 C C . ALA A 1 77 ? 4.831 8.299 -1.526 1.00 60.38 77 ALA A C 1
ATOM 594 O O . ALA A 1 77 ? 3.926 7.928 -0.785 1.00 60.38 77 ALA A O 1
ATOM 595 N N . THR A 1 78 ? 5.413 9.480 -1.384 1.00 57.31 78 THR A N 1
ATOM 596 C CA . THR A 1 78 ? 4.807 10.568 -0.635 1.00 57.31 78 THR A CA 1
ATOM 597 C C . THR A 1 78 ? 3.882 11.303 -1.591 1.00 57.31 78 THR A C 1
ATOM 599 O O . THR A 1 78 ? 4.253 11.595 -2.732 1.00 57.31 78 THR A O 1
ATOM 602 N N . CYS A 1 79 ? 2.657 11.605 -1.166 1.00 56.22 79 CYS A N 1
ATOM 603 C CA . CYS A 1 79 ? 1.855 12.535 -1.944 1.00 56.22 79 CYS A CA 1
ATOM 604 C C . CYS A 1 79 ? 2.468 13.924 -1.805 1.00 56.22 79 CYS A C 1
ATOM 606 O O . CYS A 1 79 ? 2.241 14.637 -0.830 1.00 56.22 79 CYS A O 1
ATOM 608 N N . ALA A 1 80 ? 3.299 14.278 -2.783 1.00 53.59 80 ALA A N 1
ATOM 609 C CA . ALA A 1 80 ? 3.771 15.633 -2.970 1.00 53.59 80 ALA A CA 1
ATOM 610 C C . ALA A 1 80 ? 2.542 16.503 -3.253 1.00 53.59 80 ALA A C 1
ATOM 612 O O . ALA A 1 80 ? 1.871 16.337 -4.274 1.00 53.59 80 ALA A O 1
ATOM 613 N N . GLY A 1 81 ? 2.218 17.367 -2.291 1.00 47.56 81 GLY A N 1
ATOM 614 C CA . GLY A 1 81 ? 1.069 18.256 -2.354 1.00 47.56 81 GLY A CA 1
ATOM 615 C C . GLY A 1 81 ? 1.050 19.068 -3.647 1.00 47.56 81 GLY A C 1
ATOM 616 O O . GLY A 1 81 ? 2.063 19.642 -4.054 1.00 47.56 81 GLY A O 1
ATOM 617 N N . LYS A 1 82 ? -0.124 19.113 -4.272 1.00 37.88 82 LYS A N 1
ATOM 618 C CA . LYS A 1 82 ? -0.576 20.307 -4.976 1.00 37.88 82 LYS A CA 1
ATOM 619 C C . LYS A 1 82 ? -1.547 21.047 -4.077 1.00 37.88 82 LYS A C 1
ATOM 621 O O . LYS A 1 82 ? -2.315 20.346 -3.380 1.00 37.88 82 LYS A O 1
#

Radius of gyration: 15.86 Å; chains: 1; bounding box: 41×37×36 Å

Organism: NCBI:txid1302690